Protein AF-I2GJQ0-F1 (afdb_monomer_lite)

pLDDT: mean 77.75, std 12.33, range [43.19, 95.81]

InterPro domains:
  IPR059973 TonB-like, single transmembrane helix [PF28545] (81-129)

Structure (mmCIF, N/CA/C/O backbone):
data_AF-I2GJQ0-F1
#
_entry.id   AF-I2GJQ0-F1
#
loop_
_atom_site.group_PDB
_atom_site.id
_atom_site.type_symbol
_atom_site.label_atom_id
_atom_site.label_alt_id
_atom_site.label_comp_id
_atom_site.label_asym_id
_atom_site.label_entity_id
_atom_site.label_seq_id
_atom_site.pdbx_PDB_ins_code
_atom_site.Cartn_x
_atom_site.Cartn_y
_atom_site.Cartn_z
_atom_site.occupancy
_atom_site.B_iso_or_equiv
_atom_site.auth_seq_id
_atom_site.auth_comp_id
_atom_site.auth_asym_id
_atom_site.auth_atom_id
_atom_site.pdbx_PDB_model_num
ATOM 1 N N . MET A 1 1 ? -2.629 -15.223 28.335 1.00 58.19 1 MET A N 1
ATOM 2 C CA . MET A 1 1 ? -3.951 -14.654 28.658 1.00 58.19 1 MET A CA 1
ATOM 3 C C . MET A 1 1 ? -4.724 -15.724 29.402 1.00 58.19 1 MET A C 1
ATOM 5 O O . MET A 1 1 ? -4.684 -16.868 28.962 1.00 58.19 1 MET A O 1
ATOM 9 N N . GLN A 1 2 ? -5.289 -15.410 30.570 1.00 63.00 2 GLN A N 1
ATOM 10 C CA . GLN A 1 2 ? -6.258 -16.308 31.201 1.00 63.00 2 GLN A CA 1
ATOM 11 C C . GLN A 1 2 ? -7.566 -16.122 30.447 1.00 63.00 2 GLN A C 1
ATOM 13 O O . GLN A 1 2 ? -8.106 -15.023 30.451 1.00 63.00 2 GLN A O 1
ATOM 18 N N . THR A 1 3 ? -8.013 -17.169 29.765 1.00 76.12 3 THR A N 1
ATOM 19 C CA . THR A 1 3 ? -9.284 -17.156 29.046 1.00 76.12 3 THR A CA 1
ATOM 20 C C . THR A 1 3 ? -10.428 -17.313 30.036 1.00 76.12 3 THR A C 1
ATOM 22 O O . THR A 1 3 ? -10.328 -18.125 30.966 1.00 76.12 3 THR A O 1
ATOM 25 N N . LEU A 1 4 ? -11.515 -16.574 29.830 1.00 80.94 4 LEU A N 1
ATOM 26 C CA . LEU A 1 4 ? -12.737 -16.730 30.617 1.00 80.94 4 LEU A CA 1
ATOM 27 C C . LEU A 1 4 ? -13.275 -18.162 30.510 1.00 80.94 4 LEU A C 1
ATOM 29 O O . LEU A 1 4 ? -13.172 -18.827 29.479 1.00 80.94 4 LEU A O 1
ATOM 33 N N . THR A 1 5 ? -13.863 -18.657 31.596 1.00 86.56 5 THR A N 1
ATOM 34 C CA . THR A 1 5 ? -14.560 -19.949 31.566 1.00 86.56 5 THR A CA 1
ATOM 35 C C . THR A 1 5 ? -15.878 -19.826 30.801 1.00 86.56 5 THR A C 1
ATOM 37 O O . THR A 1 5 ? -16.504 -18.768 30.809 1.00 86.56 5 THR A O 1
ATOM 40 N N . GLN A 1 6 ? -16.356 -20.925 30.206 1.00 84.25 6 GLN A N 1
ATOM 41 C CA . GLN A 1 6 ? -17.612 -20.934 29.440 1.00 84.25 6 GLN A CA 1
ATOM 42 C C . GLN A 1 6 ? -18.796 -20.347 30.232 1.00 84.25 6 GLN A C 1
ATOM 44 O O . GLN A 1 6 ? -19.574 -19.558 29.710 1.00 84.25 6 GLN A O 1
ATOM 49 N N . HIS A 1 7 ? -18.866 -20.652 31.531 1.00 85.50 7 HIS A N 1
ATOM 50 C CA . HIS A 1 7 ? -19.882 -20.118 32.438 1.00 85.50 7 HIS A CA 1
ATOM 51 C C . HIS A 1 7 ? -19.795 -18.590 32.615 1.00 85.50 7 HIS A C 1
ATOM 53 O O . HIS A 1 7 ? -20.814 -17.912 32.711 1.00 85.50 7 HIS A O 1
ATOM 59 N N . GLN A 1 8 ? -18.586 -18.023 32.658 1.00 84.75 8 GLN A N 1
ATOM 60 C CA . GLN A 1 8 ? -18.385 -16.573 32.767 1.00 84.75 8 GLN A CA 1
ATOM 61 C C . GLN A 1 8 ? -18.751 -15.846 31.467 1.00 84.75 8 GLN A C 1
ATOM 63 O O . GLN A 1 8 ? -19.328 -14.760 31.514 1.00 84.75 8 GLN A O 1
ATOM 68 N N . VAL A 1 9 ? -18.482 -16.471 30.318 1.00 85.31 9 VAL A N 1
ATOM 69 C CA . VAL A 1 9 ? -18.907 -15.967 29.003 1.00 85.31 9 VAL A CA 1
ATOM 70 C C . VAL A 1 9 ? -20.434 -15.962 28.888 1.00 85.31 9 VAL A C 1
ATOM 72 O O . VAL A 1 9 ? -21.012 -14.982 28.421 1.00 85.31 9 VAL A O 1
ATOM 75 N N . ASP A 1 10 ? -21.114 -16.993 29.394 1.00 85.75 10 ASP A N 1
ATOM 76 C CA . ASP A 1 10 ? -22.581 -17.039 29.411 1.00 85.75 10 ASP A CA 1
ATOM 77 C C . ASP A 1 10 ? -23.192 -15.932 30.291 1.00 85.75 10 ASP A C 1
ATOM 79 O O . ASP A 1 10 ? -24.221 -15.350 29.935 1.00 85.75 10 ASP A O 1
ATOM 83 N N . ILE A 1 11 ? -22.548 -15.577 31.411 1.00 84.88 11 ILE A N 1
ATOM 84 C CA . ILE A 1 11 ? -22.961 -14.442 32.259 1.00 84.88 11 ILE A CA 1
ATOM 85 C C . ILE A 1 11 ? -22.866 -13.122 31.483 1.00 84.88 11 ILE A C 1
ATOM 87 O O . ILE A 1 11 ? -23.812 -12.331 31.494 1.00 84.88 11 ILE A O 1
ATOM 91 N N . LEU A 1 12 ? -21.754 -12.900 30.778 1.00 83.38 12 LEU A N 1
ATOM 92 C CA . LEU A 1 12 ? -21.544 -11.728 29.922 1.00 83.38 12 LEU A CA 1
ATOM 93 C C . LEU A 1 12 ? -22.590 -11.650 28.802 1.00 83.38 12 LEU A C 1
ATOM 95 O O . LEU A 1 12 ? -23.199 -10.602 28.584 1.00 83.38 12 LEU A O 1
ATOM 99 N N . ARG A 1 13 ? -22.863 -12.780 28.146 1.00 83.44 13 ARG A N 1
ATOM 100 C CA . ARG A 1 13 ? -23.858 -12.884 27.075 1.00 83.44 13 ARG A CA 1
ATOM 101 C C . ARG A 1 13 ? -25.267 -12.566 27.563 1.00 83.44 13 ARG A C 1
ATOM 103 O O . ARG A 1 13 ? -25.972 -11.781 26.935 1.00 83.44 13 ARG A O 1
ATOM 110 N N . ASN A 1 14 ? -25.666 -13.129 28.701 1.00 83.88 14 ASN A N 1
ATOM 111 C CA . ASN A 1 14 ? -26.966 -12.850 29.311 1.00 83.88 14 ASN A CA 1
ATOM 112 C C . ASN A 1 14 ? -27.095 -11.377 29.708 1.00 83.88 14 ASN A C 1
ATOM 114 O O . ASN A 1 14 ? -28.149 -10.778 29.513 1.00 83.88 14 ASN A O 1
ATOM 118 N N . HIS A 1 15 ? -26.019 -10.767 30.206 1.00 78.25 15 HIS A N 1
ATOM 119 C CA . HIS A 1 15 ? -26.003 -9.345 30.534 1.00 78.25 15 HIS A CA 1
ATOM 120 C C . HIS A 1 15 ? -26.188 -8.452 29.293 1.00 78.25 15 HIS A C 1
ATOM 122 O O . HIS A 1 15 ? -26.950 -7.487 29.337 1.00 78.25 15 HIS A O 1
ATOM 128 N N . LEU A 1 16 ? -25.552 -8.790 28.168 1.00 76.38 16 LEU A N 1
ATOM 129 C CA . LEU A 1 16 ? -25.734 -8.082 26.894 1.00 76.38 16 LEU A CA 1
ATOM 130 C C . LEU A 1 16 ? -27.160 -8.233 26.343 1.00 76.38 16 LEU A C 1
ATOM 132 O O . LEU A 1 16 ? -27.774 -7.250 25.927 1.00 76.38 16 LEU A O 1
ATOM 136 N N . LEU A 1 17 ? -27.729 -9.439 26.423 1.00 76.62 17 LEU A N 1
ATOM 137 C CA . LEU A 1 17 ? -29.122 -9.694 26.042 1.00 76.62 17 LEU A CA 1
ATOM 138 C C . LEU A 1 17 ? -30.107 -8.874 26.890 1.00 76.62 17 LEU A C 1
ATOM 140 O O . LEU A 1 17 ? -31.046 -8.288 26.353 1.00 76.62 17 LEU A O 1
ATOM 144 N N . LEU A 1 18 ? -29.875 -8.783 28.204 1.00 72.50 18 LEU A N 1
ATOM 145 C CA . LEU A 1 18 ? -30.712 -8.005 29.126 1.00 72.50 18 LEU A CA 1
ATOM 146 C C . LEU A 1 18 ? -30.617 -6.491 28.892 1.00 72.50 18 LEU A C 1
ATOM 148 O O . LEU A 1 18 ? -31.581 -5.774 29.158 1.00 72.50 18 LEU A O 1
ATOM 152 N N . ASN A 1 19 ? -29.493 -6.006 28.364 1.00 70.25 19 ASN A N 1
ATOM 153 C CA . ASN A 1 19 ? -29.299 -4.598 28.015 1.00 70.25 19 ASN A CA 1
ATOM 154 C C . ASN A 1 19 ? -29.804 -4.235 26.606 1.00 70.25 19 ASN A C 1
ATOM 156 O O . ASN A 1 19 ? -29.662 -3.085 26.190 1.00 70.25 19 ASN A O 1
ATOM 160 N N . GLY A 1 20 ? -30.439 -5.174 25.895 1.00 62.19 20 GLY A N 1
ATOM 161 C CA . GLY A 1 20 ? -31.075 -4.920 24.602 1.00 62.19 20 GLY A CA 1
ATOM 162 C C . GLY A 1 20 ? -30.109 -4.883 23.417 1.00 62.19 20 GLY A C 1
ATOM 163 O O . GLY A 1 20 ? -30.385 -4.196 22.434 1.00 62.19 20 GLY A O 1
ATOM 164 N N . SER A 1 21 ? -28.975 -5.584 23.499 1.00 66.94 21 SER A N 1
ATOM 165 C CA . SER A 1 21 ? -28.057 -5.740 22.366 1.00 66.94 21 SER A CA 1
ATOM 166 C C . SER A 1 21 ? -28.715 -6.537 21.230 1.00 66.94 21 SER A C 1
ATOM 168 O O . SER A 1 21 ? -29.304 -7.592 21.469 1.00 66.94 21 SER A O 1
ATOM 170 N N . ASP A 1 22 ? -28.612 -6.032 19.995 1.00 65.88 22 ASP A N 1
ATOM 171 C CA . ASP A 1 22 ? -29.100 -6.720 18.793 1.00 65.88 22 ASP A CA 1
ATOM 172 C C . ASP A 1 22 ? -28.386 -8.083 18.656 1.00 65.88 22 ASP A C 1
ATOM 174 O O . ASP A 1 22 ? -27.159 -8.129 18.800 1.00 65.88 22 ASP A O 1
ATOM 178 N N . PRO A 1 23 ? -29.097 -9.195 18.387 1.00 66.25 23 PRO A N 1
ATOM 179 C CA . PRO A 1 23 ? -28.493 -10.516 18.204 1.00 66.25 23 PRO A CA 1
ATOM 180 C C . PRO A 1 23 ? -27.377 -10.565 17.148 1.00 66.25 23 PRO A C 1
ATOM 182 O O . PRO A 1 23 ? -26.521 -11.441 17.244 1.00 66.25 23 PRO A O 1
ATOM 185 N N . PHE A 1 24 ? -27.351 -9.644 16.177 1.00 62.78 24 PHE A N 1
ATOM 186 C CA . PHE A 1 24 ? -26.270 -9.551 15.191 1.00 62.78 24 PHE A CA 1
ATOM 187 C C . PHE A 1 24 ? -24.996 -8.885 15.745 1.00 62.78 24 PHE A C 1
ATOM 189 O O . PHE A 1 24 ? -23.893 -9.294 15.400 1.00 62.78 24 PHE A O 1
ATOM 196 N N . LEU A 1 25 ? -25.134 -7.901 16.642 1.00 65.38 25 LEU A N 1
ATOM 197 C CA . LEU A 1 25 ? -24.005 -7.256 17.333 1.00 65.38 25 LEU A CA 1
ATOM 198 C C . LEU A 1 25 ? -23.568 -8.012 18.591 1.00 65.38 25 LEU A C 1
ATOM 200 O O . LEU A 1 25 ? -22.510 -7.715 19.142 1.00 65.38 25 LEU A O 1
ATOM 204 N N . LEU A 1 26 ? -24.387 -8.950 19.069 1.00 75.69 26 LEU A N 1
ATOM 205 C CA . LEU A 1 26 ? -24.155 -9.673 20.312 1.00 75.69 26 LEU A CA 1
ATOM 206 C C . LEU A 1 26 ? -22.801 -10.380 20.315 1.00 75.69 26 LEU A C 1
ATOM 208 O O . LEU A 1 26 ? -22.129 -10.346 21.334 1.00 75.69 26 LEU A O 1
ATOM 212 N N . ASP A 1 27 ? -22.416 -11.000 19.201 1.00 75.44 27 ASP A N 1
ATOM 213 C CA . ASP A 1 27 ? -21.175 -11.777 19.111 1.00 75.44 27 ASP A CA 1
ATOM 214 C C . ASP A 1 27 ? -19.935 -10.866 19.139 1.00 75.44 27 ASP A C 1
ATOM 216 O O . ASP A 1 27 ? -19.007 -11.100 19.907 1.00 75.44 27 ASP A O 1
ATOM 220 N N . GLU A 1 28 ? -19.973 -9.752 18.401 1.00 71.81 28 GLU A N 1
ATOM 221 C CA . GLU A 1 28 ? -18.887 -8.760 18.351 1.00 71.81 28 GLU A CA 1
ATOM 222 C C . GLU A 1 28 ? -18.746 -7.993 19.678 1.00 71.81 28 GLU A C 1
ATOM 224 O O . GLU A 1 28 ? -17.644 -7.781 20.187 1.00 71.81 28 GLU A O 1
ATOM 229 N N . LEU A 1 29 ? -19.872 -7.590 20.278 1.00 75.69 29 LEU A N 1
ATOM 230 C CA . LEU A 1 29 ? -19.879 -6.937 21.587 1.00 75.69 29 LEU A CA 1
ATOM 231 C C . LEU A 1 29 ? -19.423 -7.896 22.686 1.00 75.69 29 LEU A C 1
ATOM 233 O O . LEU A 1 29 ? -18.726 -7.458 23.597 1.00 75.69 29 LEU A O 1
ATOM 237 N N . LEU A 1 30 ? -19.805 -9.175 22.605 1.00 83.69 30 LEU A N 1
ATOM 238 C CA . LEU A 1 30 ? -19.379 -10.206 23.546 1.00 83.69 30 LEU A CA 1
ATOM 239 C C . LEU A 1 30 ? -17.872 -10.432 23.468 1.00 83.69 30 LEU A C 1
ATOM 241 O O . LEU A 1 30 ? -17.244 -10.482 24.520 1.00 83.69 30 LEU A O 1
ATOM 245 N N . ASP A 1 31 ? -17.297 -10.517 22.266 1.00 79.69 31 ASP A N 1
ATOM 246 C CA . ASP A 1 31 ? -15.852 -10.692 22.085 1.00 79.69 31 ASP A CA 1
ATOM 247 C C . ASP A 1 31 ? -15.068 -9.495 22.644 1.00 79.69 31 ASP A C 1
ATOM 249 O O . ASP A 1 31 ? -14.116 -9.652 23.413 1.00 79.69 31 ASP A O 1
ATOM 253 N N . HIS A 1 32 ? -15.534 -8.274 22.359 1.00 76.62 32 HIS A N 1
ATOM 254 C CA . HIS A 1 32 ? -14.891 -7.067 22.869 1.00 76.62 32 HIS A CA 1
ATOM 255 C C . HIS A 1 32 ? -14.941 -6.975 24.403 1.00 76.62 32 HIS A C 1
ATOM 257 O O . HIS A 1 32 ? -13.914 -6.733 25.042 1.00 76.62 32 HIS A O 1
ATOM 263 N N . LEU A 1 33 ? -16.111 -7.230 24.999 1.00 79.06 33 LEU A N 1
ATOM 264 C CA . LEU A 1 33 ? -16.295 -7.255 26.454 1.00 79.06 33 LEU A CA 1
ATOM 265 C C . LEU A 1 33 ? -15.504 -8.382 27.119 1.00 79.06 33 LEU A C 1
ATOM 267 O O . LEU A 1 33 ? -14.928 -8.175 28.185 1.00 79.06 33 LEU A O 1
ATOM 271 N N . ALA A 1 34 ? -15.475 -9.568 26.510 1.00 85.06 34 ALA A N 1
ATOM 272 C CA . ALA A 1 34 ? -14.717 -10.701 27.020 1.00 85.06 34 ALA A CA 1
ATOM 273 C C . ALA A 1 34 ? -13.226 -10.357 27.084 1.00 85.06 34 ALA A C 1
ATOM 275 O O . ALA A 1 34 ? -12.612 -10.529 28.133 1.00 85.06 34 ALA A O 1
ATOM 276 N N . CYS A 1 35 ? -12.674 -9.778 26.017 1.00 84.44 35 CYS A N 1
ATOM 277 C CA . CYS A 1 35 ? -11.272 -9.368 25.959 1.00 84.44 35 CYS A CA 1
ATOM 278 C C . CYS A 1 35 ? -10.925 -8.311 27.026 1.00 84.44 35 CYS A C 1
ATOM 280 O O . CYS A 1 35 ? -9.883 -8.389 27.684 1.00 84.44 35 CYS A O 1
ATOM 282 N N . GLU A 1 36 ? -11.819 -7.346 27.260 1.00 82.69 36 GLU A N 1
ATOM 283 C CA . GLU A 1 36 ? -11.617 -6.315 28.281 1.00 82.69 36 GLU A CA 1
ATOM 284 C C . GLU A 1 36 ? -11.686 -6.885 29.708 1.00 82.69 36 GLU A C 1
ATOM 286 O O . GLU A 1 36 ? -10.844 -6.579 30.555 1.00 82.69 36 GLU A O 1
ATOM 291 N N . VAL A 1 37 ? -12.636 -7.782 29.979 1.00 86.19 37 VAL A N 1
ATOM 292 C CA . VAL A 1 37 ? -12.730 -8.460 31.279 1.00 86.19 37 VAL A CA 1
ATOM 293 C C . VAL A 1 37 ? -11.532 -9.387 31.507 1.00 86.19 37 VAL A C 1
ATOM 295 O O . VAL A 1 37 ? -10.971 -9.395 32.604 1.00 86.19 37 VAL A O 1
ATOM 298 N N . GLU A 1 38 ? -11.080 -10.118 30.485 1.00 88.00 38 GLU A N 1
ATOM 299 C CA . GLU A 1 38 ? -9.875 -10.957 30.546 1.00 88.00 38 GLU A CA 1
ATOM 300 C C . GLU A 1 38 ? -8.625 -10.153 30.897 1.00 88.00 38 GLU A C 1
ATOM 302 O O . GLU A 1 38 ? -7.789 -10.613 31.680 1.00 88.00 38 GLU A O 1
ATOM 307 N N . TYR A 1 39 ? -8.508 -8.935 30.367 1.00 86.62 39 TYR A N 1
ATOM 308 C CA . TYR A 1 39 ? -7.413 -8.031 30.695 1.00 86.62 39 TYR A CA 1
ATOM 309 C C . TYR A 1 39 ? -7.378 -7.693 32.195 1.00 86.62 39 TYR A C 1
ATOM 311 O O . TYR A 1 39 ? -6.326 -7.799 32.832 1.00 86.62 39 TYR A O 1
ATOM 319 N N . TYR A 1 40 ? -8.521 -7.353 32.794 1.00 84.38 40 TYR A N 1
ATOM 320 C CA . TYR A 1 40 ? -8.601 -7.045 34.226 1.00 84.38 40 TYR A CA 1
ATOM 321 C C . TYR A 1 40 ? -8.418 -8.278 35.117 1.00 84.38 40 TYR A C 1
ATOM 323 O O . TYR A 1 40 ? -7.752 -8.194 36.152 1.00 84.38 40 TYR A O 1
ATOM 331 N N . VAL A 1 41 ? -8.938 -9.435 34.704 1.00 87.44 41 VAL A N 1
ATOM 332 C CA . VAL A 1 41 ? -8.689 -10.707 35.398 1.00 87.44 41 VAL A CA 1
ATOM 333 C C . VAL A 1 41 ? -7.198 -11.044 35.385 1.00 87.44 41 VAL A C 1
ATOM 335 O O . VAL A 1 41 ? -6.633 -11.413 36.414 1.00 87.44 41 VAL A O 1
ATOM 338 N N . TRP A 1 42 ? -6.520 -10.825 34.256 1.00 86.88 42 TRP A N 1
ATOM 339 C CA . TRP A 1 42 ? -5.074 -11.015 34.149 1.00 86.88 42 TRP A CA 1
ATOM 340 C C . TRP A 1 42 ? -4.270 -10.069 35.057 1.00 86.88 42 TRP A C 1
ATOM 342 O O . TRP A 1 42 ? -3.244 -10.476 35.602 1.00 86.88 42 TRP A O 1
ATOM 352 N N . LEU A 1 43 ? -4.755 -8.844 35.291 1.00 84.06 43 LEU A N 1
ATOM 353 C CA . LEU A 1 43 ? -4.180 -7.908 36.269 1.00 84.06 43 LEU A CA 1
ATOM 354 C C . LEU A 1 43 ? -4.374 -8.349 37.736 1.00 84.06 43 LEU A C 1
ATOM 356 O O . LEU A 1 43 ? -3.864 -7.692 38.645 1.00 84.06 43 LEU A O 1
ATOM 360 N N . GLY A 1 44 ? -5.076 -9.460 37.978 1.00 85.56 44 GLY A N 1
ATOM 361 C CA . GLY A 1 44 ? -5.279 -10.054 39.300 1.00 85.56 44 GLY A CA 1
ATOM 362 C C . GLY A 1 44 ? -6.593 -9.660 39.974 1.00 85.56 44 GLY A C 1
ATOM 363 O O . GLY A 1 44 ? -6.765 -9.928 41.164 1.00 85.56 44 GLY A O 1
ATOM 364 N N . LEU A 1 45 ? -7.523 -9.025 39.252 1.00 85.06 45 LEU A N 1
ATOM 365 C CA . LEU A 1 45 ? -8.868 -8.759 39.765 1.00 85.06 45 LEU A CA 1
ATOM 366 C C . LEU A 1 45 ? -9.721 -10.039 39.705 1.00 85.06 45 LEU A C 1
ATOM 368 O O . LEU A 1 45 ? -9.652 -10.777 38.722 1.00 85.06 45 LEU A O 1
ATOM 372 N N . PRO A 1 46 ? -10.565 -10.312 40.717 1.00 87.81 46 PRO A N 1
ATOM 373 C CA . PRO A 1 46 ? -11.569 -11.363 40.596 1.00 87.81 46 PRO A CA 1
ATOM 374 C C . PRO A 1 46 ? -12.575 -10.996 39.497 1.00 87.81 46 PRO A C 1
ATOM 376 O O . PRO A 1 46 ? -12.857 -9.813 39.287 1.00 87.81 46 PRO A O 1
ATOM 379 N N . PHE A 1 47 ? -13.123 -12.007 38.816 1.00 86.62 47 PHE A N 1
ATOM 380 C CA . PHE A 1 47 ? -14.021 -11.841 37.666 1.00 86.62 47 PHE A CA 1
ATOM 381 C C . PHE A 1 47 ? -15.171 -10.870 37.941 1.00 86.62 47 P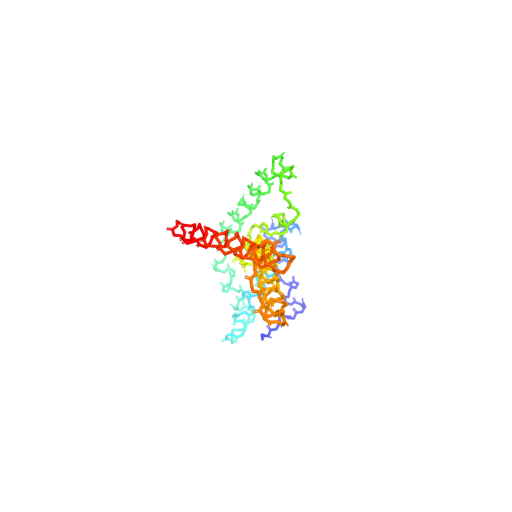HE A C 1
ATOM 383 O O . PHE A 1 47 ? -15.443 -10.001 37.125 1.00 86.62 47 PHE A O 1
ATOM 390 N N . GLU A 1 48 ? -15.799 -10.959 39.110 1.00 85.50 48 GLU A N 1
ATOM 391 C CA . GLU A 1 48 ? -16.934 -10.117 39.490 1.00 85.50 48 GLU A CA 1
ATOM 392 C C . GLU A 1 48 ? -16.539 -8.638 39.559 1.00 85.50 48 GLU A C 1
ATOM 394 O O . GLU A 1 48 ? -17.278 -7.773 39.098 1.00 85.50 48 GLU A O 1
ATOM 399 N N . LYS A 1 49 ? -15.338 -8.348 40.072 1.00 83.81 49 LYS A N 1
ATOM 400 C CA . LYS A 1 49 ? -14.814 -6.981 40.187 1.00 83.81 49 LYS A CA 1
ATOM 401 C C . LYS A 1 49 ? -14.283 -6.456 38.854 1.00 83.81 49 LYS A C 1
ATOM 403 O O . LYS A 1 49 ? -14.371 -5.261 38.591 1.00 83.81 49 LYS A O 1
ATOM 408 N N . ALA A 1 50 ? -13.734 -7.337 38.018 1.00 84.12 50 ALA A N 1
ATOM 409 C CA . ALA A 1 50 ? -13.359 -7.022 36.642 1.00 84.12 50 ALA A CA 1
ATOM 410 C C . ALA A 1 50 ? -14.600 -6.675 35.804 1.00 84.12 50 ALA A C 1
ATOM 412 O O . ALA A 1 50 ? -14.620 -5.645 35.135 1.00 84.12 50 ALA A O 1
ATOM 413 N N . LEU A 1 51 ? -15.658 -7.482 35.911 1.00 84.12 51 LEU A N 1
ATOM 414 C CA . LEU A 1 51 ? -16.941 -7.249 35.257 1.00 84.12 51 LEU A CA 1
ATOM 415 C C . LEU A 1 51 ? -17.579 -5.940 35.733 1.00 84.12 51 LEU A C 1
ATOM 417 O O . LEU A 1 51 ? -17.994 -5.146 34.899 1.00 84.12 51 LEU A O 1
ATOM 421 N N . GLU A 1 52 ? -17.596 -5.678 37.043 1.00 82.25 52 GLU A N 1
ATOM 422 C CA . GLU A 1 52 ? -18.099 -4.421 37.610 1.00 82.25 52 GLU A CA 1
ATOM 423 C C . GLU A 1 52 ? -17.316 -3.206 37.089 1.00 82.25 52 GLU A C 1
ATOM 425 O O . GLU A 1 52 ? -17.915 -2.193 36.734 1.00 82.25 52 GLU A O 1
ATOM 430 N N . HIS A 1 53 ? -15.987 -3.307 36.976 1.00 78.12 53 HIS A N 1
ATOM 431 C CA . HIS A 1 53 ? -15.153 -2.239 36.419 1.00 78.12 53 HIS A CA 1
ATOM 432 C C . HIS A 1 53 ? -15.491 -1.932 34.961 1.00 78.12 53 HIS A C 1
ATOM 434 O O . HIS A 1 53 ? -15.626 -0.764 34.592 1.00 78.12 53 HIS A O 1
ATOM 440 N N . VAL A 1 54 ? -15.646 -2.971 34.141 1.00 77.94 54 VAL A N 1
ATOM 441 C CA . VAL A 1 54 ? -16.002 -2.814 32.728 1.00 77.94 54 VAL A CA 1
ATOM 442 C C . VAL A 1 54 ? -17.435 -2.296 32.594 1.00 77.94 54 VAL A C 1
ATOM 444 O O . VAL A 1 54 ? -17.680 -1.367 31.831 1.00 77.94 54 VAL A O 1
ATOM 447 N N . GLN A 1 55 ? -18.374 -2.799 33.396 1.00 72.38 55 GLN A N 1
ATOM 448 C CA . GLN A 1 55 ? -19.763 -2.328 33.433 1.00 72.38 55 GLN A CA 1
ATOM 449 C C . GLN A 1 55 ? -19.876 -0.865 33.871 1.00 72.38 55 GLN A C 1
ATOM 451 O O . GLN A 1 55 ? -20.636 -0.112 33.273 1.00 72.38 55 GLN A O 1
ATOM 456 N N . HIS A 1 56 ? -19.118 -0.446 34.885 1.00 66.12 56 HIS A N 1
ATOM 457 C CA . HIS A 1 56 ? -19.115 0.933 35.371 1.00 66.12 56 HIS A CA 1
ATOM 458 C C . HIS A 1 56 ? -18.485 1.899 34.355 1.00 66.12 56 HIS A C 1
ATOM 460 O O . HIS A 1 56 ? -18.931 3.037 34.222 1.00 66.12 56 HIS A O 1
ATOM 466 N N . ASN A 1 57 ? -17.465 1.453 33.617 1.00 62.03 57 ASN A N 1
ATOM 467 C CA . ASN A 1 57 ? -16.865 2.229 32.529 1.00 62.03 57 ASN A CA 1
ATOM 468 C C . ASN A 1 57 ? -17.737 2.246 31.258 1.00 62.03 57 ASN A C 1
ATOM 470 O O . ASN A 1 57 ? -17.623 3.162 30.443 1.00 62.03 57 ASN A O 1
ATOM 474 N N . THR A 1 58 ? -18.639 1.275 31.107 1.00 56.84 58 THR A N 1
ATOM 475 C CA . THR A 1 58 ? -19.573 1.171 29.982 1.00 56.84 58 THR A CA 1
ATOM 476 C C . THR A 1 58 ? -20.909 1.824 30.349 1.00 56.84 58 THR A C 1
ATOM 478 O O . THR A 1 58 ? -21.882 1.154 30.690 1.00 56.84 58 THR A O 1
ATOM 481 N N . ASP A 1 59 ? -20.972 3.157 30.289 1.00 57.94 59 ASP A N 1
ATOM 482 C CA . ASP A 1 59 ? -22.225 3.900 30.476 1.00 57.94 59 ASP A CA 1
ATOM 483 C C . ASP A 1 59 ? -23.310 3.412 29.487 1.00 57.94 59 ASP A C 1
ATOM 485 O O . ASP A 1 59 ? -23.033 3.120 28.318 1.00 57.94 59 ASP A O 1
ATOM 489 N N . ARG A 1 60 ? -24.577 3.350 29.926 1.00 56.62 60 ARG A N 1
ATOM 490 C CA . ARG A 1 60 ? -25.728 3.010 29.063 1.00 56.62 60 ARG A CA 1
ATOM 491 C C . ARG A 1 60 ? -25.805 3.926 27.839 1.00 56.62 60 ARG A C 1
ATOM 493 O O . ARG A 1 60 ? -26.306 3.507 26.793 1.00 56.62 60 ARG A O 1
ATOM 500 N N . GLN A 1 61 ? -25.302 5.159 27.948 1.00 54.62 61 GLN A N 1
ATOM 501 C CA . GLN A 1 61 ? -25.180 6.063 26.806 1.00 54.62 61 GLN A CA 1
ATOM 502 C C . GLN A 1 61 ? -24.187 5.548 25.760 1.00 54.62 61 GLN A C 1
ATOM 504 O O . GLN A 1 61 ? -24.506 5.609 24.578 1.00 54.62 61 GLN A O 1
ATOM 509 N N . THR A 1 62 ? -23.054 4.963 26.157 1.00 58.19 62 THR A N 1
ATOM 510 C CA . THR A 1 62 ? -22.034 4.425 25.243 1.00 58.19 62 THR A CA 1
ATOM 511 C C . THR A 1 62 ? -22.588 3.283 24.396 1.00 58.19 62 THR A C 1
ATOM 513 O O . THR A 1 62 ? -22.425 3.295 23.180 1.00 58.19 62 THR A O 1
ATOM 516 N N . VAL A 1 63 ? -23.332 2.346 24.996 1.00 62.78 63 VAL A N 1
ATOM 517 C CA . VAL A 1 63 ? -23.979 1.243 24.255 1.00 62.78 63 VAL A CA 1
ATOM 518 C C . VAL A 1 63 ? -25.057 1.775 23.310 1.00 62.78 63 VAL A C 1
ATOM 520 O O . VAL A 1 63 ? -25.120 1.372 22.150 1.00 62.78 63 VAL A O 1
ATOM 523 N N . SER A 1 64 ? -25.880 2.729 23.765 1.00 63.81 64 SER A N 1
ATOM 524 C CA . SER A 1 64 ? -26.890 3.359 22.905 1.00 63.81 64 SER A CA 1
ATOM 525 C C . SER A 1 64 ? -26.267 4.144 21.749 1.00 63.81 64 SER A C 1
ATOM 527 O O . SER A 1 64 ? -26.867 4.216 20.675 1.00 63.81 64 SER A O 1
ATOM 529 N N . GLN A 1 65 ? -25.116 4.769 21.973 1.00 65.38 65 GLN A N 1
ATOM 530 C CA . GLN A 1 65 ? -24.420 5.582 20.987 1.00 65.38 65 GLN A CA 1
ATOM 531 C C . GLN A 1 65 ? -23.705 4.697 19.970 1.00 65.38 65 GLN A C 1
ATOM 533 O O . GLN A 1 65 ? -23.867 4.930 18.780 1.00 65.38 65 GLN A O 1
ATOM 538 N N . LEU A 1 66 ? -23.057 3.617 20.418 1.00 66.25 66 LEU A N 1
ATOM 539 C CA . LEU A 1 66 ? -22.496 2.580 19.552 1.00 66.25 66 LEU A CA 1
ATOM 540 C C . LEU A 1 66 ? -23.580 1.932 18.689 1.00 66.25 66 LEU A C 1
ATOM 542 O O . LEU A 1 66 ? -23.415 1.879 17.476 1.00 66.25 66 LEU A O 1
ATOM 546 N N . ASN A 1 67 ? -24.722 1.537 19.267 1.00 67.81 67 ASN A N 1
ATOM 547 C CA . ASN A 1 67 ? -25.847 1.009 18.486 1.00 67.81 67 ASN A CA 1
ATOM 548 C C . ASN A 1 67 ? -26.275 1.994 17.390 1.00 67.81 67 ASN A C 1
ATOM 550 O O . ASN A 1 67 ? -26.406 1.607 16.233 1.00 67.81 67 ASN A O 1
ATOM 554 N N . LYS A 1 68 ? -26.448 3.281 17.722 1.00 68.56 68 LYS A N 1
ATOM 555 C CA . LYS A 1 68 ? -26.794 4.309 16.726 1.00 68.56 68 LYS A CA 1
ATOM 556 C C . LYS A 1 68 ? -25.732 4.450 15.639 1.00 68.56 68 LYS A C 1
ATOM 558 O O . LYS A 1 68 ? -26.105 4.527 14.474 1.00 68.56 68 LYS A O 1
ATOM 563 N N . THR A 1 69 ? -24.453 4.458 16.008 1.00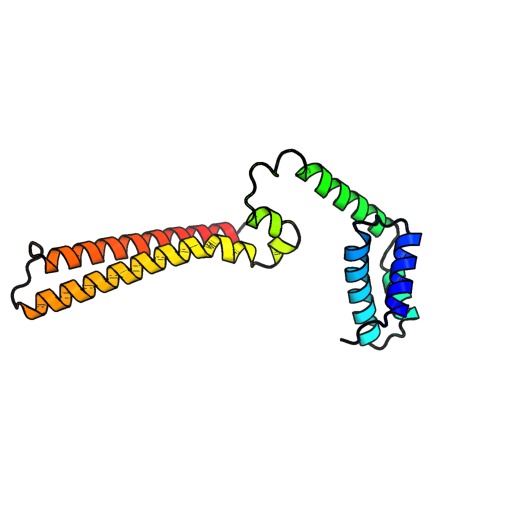 67.38 69 THR A N 1
ATOM 564 C CA . THR A 1 69 ? -23.332 4.540 15.066 1.00 67.38 69 THR A CA 1
ATOM 565 C C . THR A 1 69 ? -23.325 3.346 14.112 1.00 67.38 69 THR A C 1
ATOM 567 O O . THR A 1 69 ? -23.305 3.556 12.905 1.00 67.38 69 THR A O 1
ATOM 570 N N . TYR A 1 70 ? -23.475 2.119 14.618 1.00 64.12 70 TYR A N 1
ATOM 571 C CA . TYR A 1 70 ? -23.541 0.911 13.789 1.00 64.12 70 TYR A CA 1
ATOM 572 C C . TYR A 1 70 ? -24.759 0.902 12.858 1.00 64.12 70 TYR A C 1
ATOM 574 O O . TYR A 1 70 ? -24.614 0.650 11.665 1.00 64.12 70 TYR A O 1
ATOM 582 N N . TYR A 1 71 ? -25.961 1.230 13.349 1.00 63.47 71 TYR A N 1
ATOM 583 C CA . TYR A 1 71 ? -27.138 1.336 12.475 1.00 63.47 71 TYR A CA 1
ATOM 584 C C . TYR A 1 71 ? -26.970 2.427 11.409 1.00 63.47 71 TYR A C 1
ATOM 586 O O . TYR A 1 71 ? -27.432 2.249 10.280 1.00 63.47 71 TYR A O 1
ATOM 594 N N . GLN A 1 72 ? -26.301 3.539 11.729 1.00 66.88 72 GLN A N 1
ATOM 595 C CA . GLN A 1 72 ? -25.953 4.556 10.737 1.00 66.88 72 GLN A CA 1
ATOM 596 C C . GLN A 1 72 ? -25.005 3.992 9.683 1.00 66.88 72 GLN A C 1
ATOM 598 O O . GLN A 1 72 ? -25.323 4.080 8.505 1.00 66.88 72 GLN A O 1
ATOM 603 N N . GLU A 1 73 ? -23.912 3.348 10.084 1.00 67.06 73 GLU A N 1
ATOM 604 C CA . GLU A 1 73 ? -22.928 2.764 9.167 1.00 67.06 73 GLU A CA 1
ATOM 605 C C . GLU A 1 73 ? -23.564 1.721 8.233 1.00 67.06 73 GLU A C 1
ATOM 607 O O . GLU A 1 73 ? -23.419 1.829 7.012 1.00 67.06 73 GLU A O 1
ATOM 612 N N . LEU A 1 74 ? -24.383 0.803 8.768 1.00 65.12 74 LEU A N 1
ATOM 613 C CA . LEU A 1 74 ? -25.121 -0.180 7.965 1.00 65.12 74 LEU A CA 1
ATOM 614 C C . LEU A 1 74 ? -26.115 0.469 6.984 1.00 65.12 74 LEU A C 1
ATOM 616 O O . LEU A 1 74 ? -26.270 -0.013 5.861 1.00 65.12 74 LEU A O 1
ATOM 620 N N . THR A 1 75 ? -26.792 1.555 7.372 1.00 59.31 75 THR A N 1
ATOM 621 C CA . THR A 1 75 ? -27.801 2.205 6.513 1.00 59.31 75 THR A CA 1
ATOM 622 C C . THR A 1 75 ? -27.185 3.096 5.437 1.00 59.31 75 THR A C 1
ATOM 624 O O . THR A 1 75 ? -27.672 3.074 4.307 1.00 59.31 75 THR A O 1
ATOM 627 N N . THR A 1 76 ? -26.090 3.814 5.717 1.00 55.91 76 THR A N 1
ATOM 628 C CA . THR A 1 76 ? -25.380 4.607 4.692 1.00 55.91 76 THR A CA 1
ATOM 629 C C . THR A 1 76 ? -24.688 3.754 3.630 1.00 55.91 76 THR A C 1
ATOM 631 O O . THR A 1 76 ? -24.553 4.207 2.496 1.00 55.91 76 THR A O 1
ATOM 634 N N . GLN A 1 77 ? -24.288 2.524 3.959 1.00 53.53 77 GLN A N 1
ATOM 635 C CA . GLN A 1 77 ? -23.513 1.667 3.059 1.00 53.53 77 GLN A CA 1
ATOM 636 C C . GLN A 1 77 ? -24.381 0.770 2.148 1.00 53.53 77 GLN A C 1
ATOM 638 O O . GLN A 1 77 ? -23.931 0.355 1.077 1.00 53.53 77 GLN A O 1
ATOM 643 N N . SER A 1 78 ? -25.636 0.496 2.532 1.00 56.69 78 SER A N 1
ATOM 644 C CA . SER A 1 78 ? -26.432 -0.597 1.943 1.00 56.69 78 SER A CA 1
ATOM 645 C C . SER A 1 78 ? -26.982 -0.388 0.523 1.00 56.69 78 SER A C 1
ATOM 647 O O . SER A 1 78 ? -27.244 -1.387 -0.140 1.00 56.69 78 SER A O 1
ATOM 649 N N . ASP A 1 79 ? -27.113 0.841 0.007 1.00 53.34 79 ASP A N 1
ATOM 650 C CA . ASP A 1 79 ? -27.853 1.044 -1.260 1.00 53.34 79 ASP A CA 1
ATOM 651 C C . ASP A 1 79 ? -27.024 1.570 -2.446 1.00 53.34 79 ASP A C 1
ATOM 653 O O . ASP A 1 79 ? -27.379 1.320 -3.598 1.00 53.34 79 ASP A O 1
ATOM 657 N N . ASN A 1 80 ? -25.895 2.254 -2.217 1.00 52.59 80 ASN A N 1
ATOM 658 C CA . ASN A 1 80 ? -25.153 2.912 -3.309 1.00 52.59 80 ASN A CA 1
ATOM 659 C C . ASN A 1 80 ? -23.682 2.473 -3.460 1.00 52.59 80 ASN A C 1
ATOM 661 O O . ASN A 1 80 ? -23.107 2.657 -4.531 1.00 52.59 80 ASN A O 1
ATOM 665 N N . GLN A 1 81 ? -23.078 1.861 -2.435 1.00 51.44 81 GLN A N 1
ATOM 666 C CA . GLN A 1 81 ? -21.641 1.527 -2.411 1.00 51.44 81 GLN A CA 1
ATOM 667 C C . GLN A 1 81 ? -21.336 0.081 -2.841 1.00 51.44 81 GLN A C 1
ATOM 669 O O . GLN A 1 81 ? -20.393 -0.168 -3.590 1.00 51.44 81 GLN A O 1
ATOM 674 N N . LEU A 1 82 ? -22.235 -0.860 -2.534 1.00 53.88 82 LEU A N 1
ATOM 675 C CA . LEU A 1 82 ? -22.118 -2.284 -2.895 1.00 53.88 82 LEU A CA 1
ATOM 676 C C . LEU A 1 82 ? -22.028 -2.571 -4.406 1.00 53.88 82 LEU A C 1
ATOM 678 O O . LEU A 1 82 ? -21.623 -3.659 -4.805 1.00 53.88 82 LEU A O 1
ATOM 682 N N . ARG A 1 83 ? -22.415 -1.623 -5.268 1.00 54.25 83 ARG A N 1
ATOM 683 C CA . ARG A 1 83 ? -22.336 -1.784 -6.732 1.00 54.25 83 ARG A CA 1
ATOM 684 C C . ARG A 1 83 ? -20.977 -1.412 -7.326 1.00 54.25 83 ARG A C 1
ATOM 686 O O . ARG A 1 83 ? -20.765 -1.690 -8.505 1.00 54.25 83 ARG A O 1
ATOM 693 N N . VAL A 1 84 ? -20.104 -0.762 -6.559 1.00 58.06 84 VAL A N 1
ATOM 694 C CA . VAL A 1 84 ? -18.837 -0.194 -7.054 1.00 58.06 84 VAL A CA 1
ATOM 695 C C . VAL A 1 84 ? -17.619 -0.786 -6.340 1.00 58.06 84 VAL A C 1
ATOM 697 O O . VAL A 1 84 ? -16.546 -0.834 -6.940 1.00 58.06 84 VAL A O 1
ATOM 700 N N . ASP A 1 85 ? -17.787 -1.294 -5.120 1.00 62.31 85 ASP A N 1
ATOM 701 C CA . ASP A 1 85 ? -16.676 -1.798 -4.313 1.00 62.31 85 ASP A CA 1
ATOM 702 C C . ASP A 1 85 ? -16.228 -3.209 -4.724 1.00 62.31 85 ASP A C 1
ATOM 704 O O . ASP A 1 85 ? -17.029 -4.106 -5.008 1.00 62.31 85 ASP A O 1
ATOM 708 N N . THR A 1 86 ? -14.909 -3.411 -4.786 1.00 71.25 86 THR A N 1
ATOM 709 C CA . THR A 1 86 ? -14.321 -4.725 -5.058 1.00 71.25 86 THR A CA 1
ATOM 710 C C . THR A 1 86 ? -14.422 -5.628 -3.826 1.00 71.25 86 THR A C 1
ATOM 712 O O . THR A 1 86 ? -14.589 -5.162 -2.703 1.00 71.25 86 THR A O 1
ATOM 715 N N . LEU A 1 87 ? -14.305 -6.949 -4.008 1.00 72.44 87 LEU A N 1
ATOM 716 C CA . LEU A 1 87 ? -14.392 -7.902 -2.891 1.00 72.44 87 LEU A CA 1
ATOM 717 C C . LEU A 1 87 ? -13.366 -7.611 -1.780 1.00 72.44 87 LEU A C 1
ATOM 719 O O . LEU A 1 87 ? -13.675 -7.797 -0.607 1.00 72.44 87 LEU A O 1
ATOM 723 N N . ASP A 1 88 ? -12.167 -7.143 -2.138 1.00 70.06 88 ASP A N 1
ATOM 724 C CA . ASP A 1 88 ? -11.177 -6.706 -1.149 1.00 70.06 88 ASP A CA 1
ATOM 725 C C . ASP A 1 88 ? -11.669 -5.463 -0.382 1.00 70.06 88 ASP A C 1
ATOM 727 O O . ASP A 1 88 ? -11.524 -5.411 0.834 1.00 70.06 88 ASP A O 1
ATOM 731 N N . ASP A 1 89 ? -12.313 -4.497 -1.040 1.00 74.00 89 ASP A N 1
ATOM 732 C CA . ASP A 1 89 ? -12.838 -3.288 -0.385 1.00 74.00 89 ASP A CA 1
ATOM 733 C C . ASP A 1 89 ? -13.902 -3.630 0.670 1.00 74.00 89 ASP A C 1
ATOM 735 O O . ASP A 1 89 ? -13.852 -3.101 1.779 1.00 74.00 89 ASP A O 1
ATOM 739 N N . ILE A 1 90 ? -14.773 -4.598 0.361 1.00 73.50 90 ILE A N 1
ATOM 740 C CA . ILE A 1 90 ? -15.832 -5.089 1.257 1.00 73.50 90 ILE A CA 1
ATOM 741 C C . ILE A 1 90 ? -15.247 -5.860 2.450 1.00 73.50 90 ILE A C 1
ATOM 743 O O . ILE A 1 90 ? -15.656 -5.656 3.591 1.00 73.50 90 ILE A O 1
ATOM 747 N N . VAL A 1 91 ? -14.280 -6.754 2.211 1.00 74.50 91 VAL A N 1
ATOM 748 C CA . VAL A 1 91 ? -13.667 -7.578 3.273 1.00 74.50 91 VAL A CA 1
ATOM 749 C C . VAL A 1 91 ? -12.841 -6.726 4.244 1.00 74.50 91 VAL A C 1
ATOM 751 O O . VAL A 1 91 ? -12.737 -7.057 5.429 1.00 74.50 91 VAL A O 1
ATOM 754 N N . PHE A 1 92 ? -12.269 -5.622 3.761 1.00 72.81 92 PHE A N 1
ATOM 755 C CA . PHE A 1 92 ? -11.463 -4.711 4.568 1.00 72.81 92 PHE A CA 1
ATOM 756 C C . PHE A 1 92 ? -12.193 -3.445 5.011 1.00 72.81 92 PHE A C 1
ATOM 758 O O . PHE A 1 92 ? -11.542 -2.521 5.483 1.00 72.81 92 PHE A O 1
ATOM 765 N N . GLU A 1 93 ? -13.516 -3.361 4.917 1.00 70.25 93 GLU A N 1
ATOM 766 C CA . GLU A 1 93 ? -14.235 -2.203 5.452 1.00 70.25 93 GLU A CA 1
ATOM 767 C C . GLU A 1 93 ? -14.009 -2.029 6.977 1.00 70.25 93 GLU A C 1
ATOM 769 O O . GLU A 1 93 ? -13.651 -2.966 7.699 1.00 70.25 93 GLU A O 1
ATOM 774 N N . ASN A 1 94 ? -14.230 -0.817 7.494 1.00 68.12 94 ASN A N 1
ATOM 775 C CA . ASN A 1 94 ? -14.192 -0.491 8.925 1.00 68.12 94 ASN A CA 1
ATOM 776 C C . ASN A 1 94 ? -12.832 -0.773 9.593 1.00 68.12 94 ASN A C 1
ATOM 778 O O . ASN A 1 94 ? -11.780 -0.368 9.088 1.00 68.12 94 ASN A O 1
ATOM 782 N N . ARG A 1 95 ? -12.828 -1.440 10.758 1.00 62.41 95 ARG A N 1
ATOM 783 C CA . ARG A 1 95 ? -11.605 -1.712 11.536 1.00 62.41 95 ARG A CA 1
ATOM 784 C C . ARG A 1 95 ? -10.595 -2.558 10.761 1.00 62.41 95 ARG A C 1
ATOM 786 O O . ARG A 1 95 ? -9.400 -2.411 10.997 1.00 62.41 95 ARG A O 1
ATOM 793 N N . ASN A 1 96 ? -11.043 -3.347 9.784 1.00 64.69 96 ASN A N 1
ATOM 794 C CA . ASN A 1 96 ? -10.177 -4.194 8.965 1.00 64.69 96 ASN A CA 1
ATOM 795 C C . ASN A 1 96 ? -9.262 -3.386 8.020 1.00 64.69 96 ASN A C 1
ATOM 797 O O . ASN A 1 96 ? -8.157 -3.839 7.714 1.00 64.69 96 ASN A O 1
ATOM 801 N N . LYS A 1 97 ? -9.650 -2.159 7.637 1.00 67.00 97 LYS A N 1
ATOM 802 C CA . LYS A 1 97 ? -8.837 -1.229 6.824 1.00 67.00 97 LYS A CA 1
ATOM 803 C C . LYS A 1 97 ? -7.644 -0.681 7.611 1.00 67.00 97 LYS A C 1
ATOM 805 O O . LYS A 1 97 ? -6.552 -0.543 7.061 1.00 67.00 97 LYS A O 1
ATOM 810 N N . ALA A 1 98 ? -7.820 -0.442 8.914 1.00 66.44 98 ALA A N 1
ATOM 811 C CA . ALA A 1 98 ? -6.793 0.136 9.787 1.00 66.44 98 ALA A CA 1
ATOM 812 C C . ALA A 1 98 ? -5.603 -0.805 10.057 1.00 66.44 98 ALA A C 1
ATOM 814 O O . ALA A 1 98 ? -4.534 -0.345 10.454 1.00 66.44 98 ALA A O 1
ATOM 815 N N . TYR A 1 99 ? -5.744 -2.111 9.801 1.00 65.50 99 TYR A N 1
ATOM 816 C CA . TYR A 1 99 ? -4.671 -3.093 10.006 1.00 65.50 99 TYR A CA 1
ATOM 817 C C . TYR A 1 99 ? -3.540 -3.018 8.962 1.00 65.50 99 TYR A C 1
ATOM 819 O O . TYR A 1 99 ? -2.604 -3.813 9.020 1.00 65.50 99 TYR A O 1
ATOM 827 N N . GLY A 1 100 ? -3.605 -2.110 7.978 1.00 70.06 100 GLY A N 1
ATOM 828 C CA . GLY A 1 100 ? -2.561 -1.919 6.956 1.00 70.06 100 GLY A CA 1
ATOM 829 C C . GLY A 1 100 ? -2.433 -3.064 5.935 1.00 70.06 100 GLY A C 1
ATOM 830 O O . GLY A 1 100 ? -1.757 -2.924 4.915 1.00 70.06 100 GLY A O 1
ATOM 831 N N . ALA A 1 101 ? -3.117 -4.191 6.156 1.00 77.75 101 ALA A N 1
ATOM 832 C CA . ALA A 1 101 ? -3.183 -5.319 5.227 1.00 77.75 101 ALA A CA 1
ATOM 833 C C . ALA A 1 101 ? -3.870 -4.947 3.900 1.00 77.75 101 ALA A C 1
ATOM 835 O O . ALA A 1 101 ? -3.496 -5.457 2.841 1.00 77.75 101 ALA A O 1
ATOM 836 N N . TYR A 1 102 ? -4.835 -4.028 3.958 1.00 78.44 102 TYR A N 1
ATOM 837 C CA . TYR A 1 102 ? -5.539 -3.494 2.796 1.00 78.44 102 TYR A CA 1
ATOM 838 C C . TYR A 1 102 ? -4.601 -2.726 1.852 1.00 78.44 102 TYR A C 1
ATOM 840 O O . TYR A 1 102 ? -4.518 -3.034 0.659 1.00 78.44 102 TYR A O 1
ATOM 848 N N . ASP A 1 103 ? -3.798 -1.810 2.401 1.00 76.94 103 ASP A N 1
ATOM 849 C CA . ASP A 1 103 ? -2.802 -1.050 1.638 1.00 76.94 103 ASP A CA 1
ATOM 850 C C . ASP A 1 103 ? -1.779 -1.977 0.977 1.00 76.94 103 ASP A C 1
ATOM 852 O O . ASP A 1 103 ? -1.400 -1.791 -0.186 1.00 76.94 103 ASP A O 1
ATOM 856 N N . LEU A 1 104 ? -1.363 -3.028 1.691 1.00 79.62 104 LEU A N 1
ATOM 857 C CA . LEU A 1 104 ? -0.439 -4.023 1.163 1.00 79.62 104 LEU A CA 1
ATOM 858 C C . LEU A 1 104 ? -1.024 -4.730 -0.069 1.00 79.62 104 LEU A C 1
ATOM 860 O O . LEU A 1 104 ? -0.333 -4.836 -1.084 1.00 79.62 104 LEU A O 1
ATOM 864 N N . ARG A 1 105 ? -2.298 -5.152 -0.025 1.00 81.44 105 ARG A N 1
ATOM 865 C CA . ARG A 1 105 ? -2.974 -5.803 -1.164 1.00 81.44 105 ARG A CA 1
ATOM 866 C C . ARG A 1 105 ? -3.137 -4.874 -2.359 1.00 81.44 105 ARG A C 1
ATOM 868 O O . ARG A 1 105 ? -2.875 -5.296 -3.483 1.00 81.44 105 ARG A O 1
ATOM 875 N N . GLN A 1 106 ? -3.472 -3.604 -2.140 1.00 80.75 106 GLN A N 1
ATOM 876 C CA . GLN A 1 106 ? -3.597 -2.645 -3.241 1.00 80.75 106 GLN A CA 1
ATOM 877 C C . GLN A 1 106 ? -2.256 -2.313 -3.910 1.00 80.75 106 GLN A C 1
ATOM 879 O O . GLN A 1 106 ? -2.187 -2.065 -5.123 1.00 80.75 106 GLN A O 1
ATOM 884 N N . MET A 1 107 ? -1.172 -2.269 -3.133 1.00 82.75 10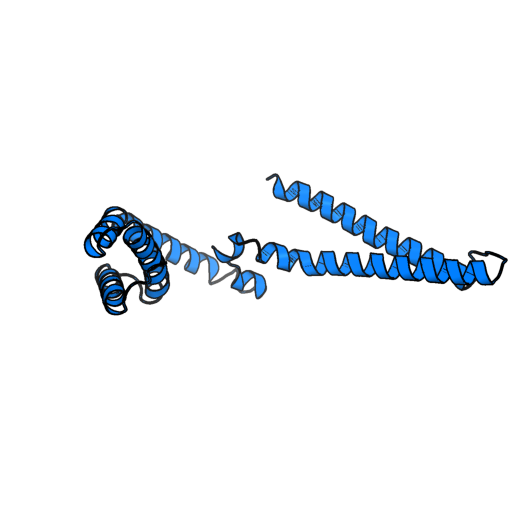7 MET A N 1
ATOM 885 C CA . MET A 1 107 ? 0.152 -1.909 -3.641 1.00 82.75 107 MET A CA 1
ATOM 886 C C . MET A 1 107 ? 0.894 -3.093 -4.264 1.00 82.75 107 MET A C 1
ATOM 888 O O . MET A 1 107 ? 1.647 -2.893 -5.223 1.00 82.75 107 MET A O 1
ATOM 892 N N . TYR A 1 108 ? 0.658 -4.314 -3.779 1.00 85.75 108 TYR A N 1
ATOM 893 C CA . TYR A 1 108 ? 1.355 -5.524 -4.213 1.00 85.75 108 TYR A CA 1
ATOM 894 C C . TYR A 1 108 ? 1.375 -5.744 -5.736 1.00 85.75 108 TYR A C 1
ATOM 896 O O . TYR A 1 108 ? 2.473 -5.865 -6.284 1.00 85.75 108 TYR A O 1
ATOM 904 N N . PRO A 1 109 ? 0.246 -5.726 -6.479 1.00 87.38 109 PRO A N 1
ATOM 905 C CA . PRO A 1 109 ? 0.275 -5.982 -7.921 1.00 87.38 109 PRO A CA 1
ATOM 906 C C . PRO A 1 109 ? 1.060 -4.912 -8.692 1.00 87.38 109 PRO A C 1
ATOM 908 O O . PRO A 1 109 ? 1.723 -5.217 -9.686 1.00 87.38 109 PRO A O 1
ATOM 911 N N . LYS A 1 110 ? 1.043 -3.656 -8.224 1.00 86.19 110 LYS A N 1
ATOM 912 C CA . LYS A 1 110 ? 1.798 -2.552 -8.840 1.00 86.19 110 LYS A CA 1
ATOM 913 C C . LYS A 1 110 ? 3.300 -2.730 -8.623 1.00 86.19 110 LYS A C 1
ATOM 915 O O . LYS A 1 110 ? 4.070 -2.629 -9.578 1.00 86.19 110 LYS A O 1
ATOM 920 N N . VAL A 1 111 ? 3.703 -3.038 -7.387 1.00 88.75 111 VAL A N 1
ATOM 921 C CA . VAL A 1 111 ? 5.107 -3.289 -7.026 1.00 88.75 111 VAL A CA 1
ATOM 922 C C . VAL A 1 111 ? 5.636 -4.525 -7.754 1.00 88.75 111 VAL A C 1
ATOM 924 O O . VAL A 1 111 ? 6.697 -4.454 -8.371 1.00 88.75 111 VAL A O 1
ATOM 927 N N . MET A 1 112 ? 4.864 -5.615 -7.773 1.00 90.75 112 MET A N 1
ATOM 928 C CA . MET A 1 112 ? 5.211 -6.857 -8.466 1.00 90.75 112 MET A CA 1
ATOM 929 C C . MET A 1 112 ? 5.424 -6.624 -9.965 1.00 90.75 112 MET A C 1
ATOM 931 O O . MET A 1 112 ? 6.448 -7.021 -10.516 1.00 90.75 112 MET A O 1
ATOM 935 N N . ARG A 1 113 ? 4.507 -5.911 -10.632 1.00 90.94 113 ARG A N 1
ATOM 936 C CA . ARG A 1 113 ? 4.641 -5.587 -12.058 1.00 90.94 113 ARG A CA 1
ATOM 937 C C . ARG A 1 113 ? 5.896 -4.759 -12.350 1.00 90.94 113 ARG A C 1
ATOM 939 O O . ARG A 1 113 ? 6.606 -5.050 -13.309 1.00 90.94 113 ARG A O 1
ATOM 946 N N . ASN A 1 114 ? 6.187 -3.746 -11.533 1.00 90.12 114 ASN A N 1
ATOM 947 C CA . ASN A 1 114 ? 7.382 -2.919 -11.719 1.00 90.12 114 ASN A CA 1
ATOM 948 C C . ASN A 1 114 ? 8.671 -3.736 -11.501 1.00 90.12 114 ASN A C 1
ATOM 950 O O . ASN A 1 114 ? 9.616 -3.603 -12.279 1.00 90.12 114 ASN A O 1
ATOM 954 N N . ALA A 1 115 ? 8.690 -4.627 -10.504 1.00 91.38 115 ALA A N 1
ATOM 95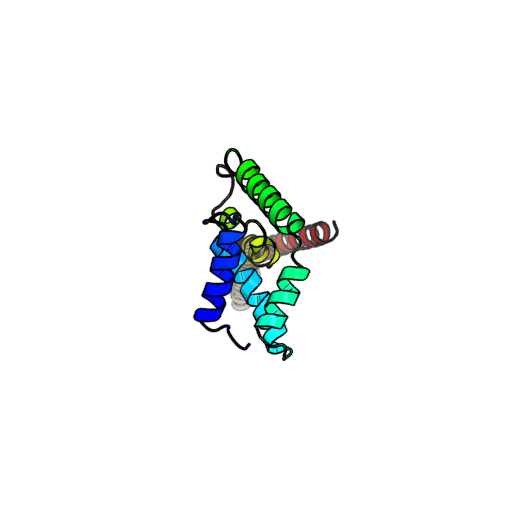5 C CA . ALA A 1 115 ? 9.806 -5.541 -10.257 1.00 91.38 115 ALA A CA 1
ATOM 956 C C . ALA A 1 115 ? 10.017 -6.532 -11.415 1.00 91.38 115 ALA A C 1
ATOM 958 O O . ALA A 1 115 ? 11.155 -6.782 -11.814 1.00 91.38 115 ALA A O 1
ATOM 959 N N . LEU A 1 116 ? 8.938 -7.047 -12.014 1.00 93.88 116 LEU A N 1
ATOM 960 C CA . LEU A 1 116 ? 9.014 -7.900 -13.203 1.00 93.88 116 LEU A CA 1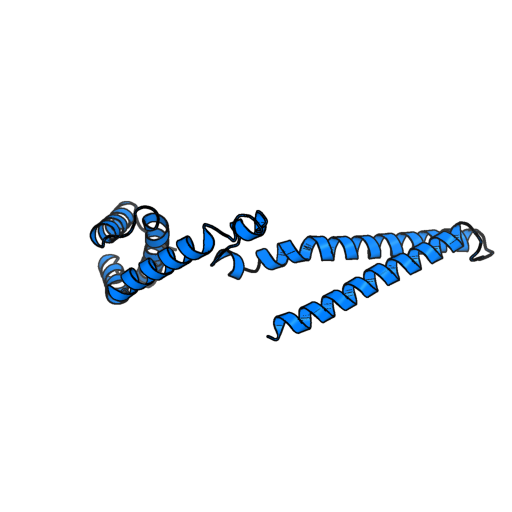
ATOM 961 C C . LEU A 1 116 ? 9.635 -7.167 -14.398 1.00 93.88 116 LEU A C 1
ATOM 963 O O . LEU A 1 116 ? 10.519 -7.711 -15.053 1.00 93.88 116 LEU A O 1
ATOM 967 N N . PHE A 1 117 ? 9.246 -5.917 -14.660 1.00 93.31 117 PHE A N 1
ATOM 968 C CA . PHE A 1 117 ? 9.866 -5.139 -15.738 1.00 93.31 117 PHE A CA 1
ATOM 969 C C . PHE A 1 117 ? 11.348 -4.845 -15.474 1.00 93.31 117 PHE A C 1
ATOM 971 O O . PHE A 1 117 ? 12.166 -4.959 -16.385 1.00 93.31 117 PHE A O 1
ATOM 978 N N . LEU A 1 118 ? 11.716 -4.524 -14.231 1.00 93.12 118 LEU A N 1
ATOM 979 C CA . LEU A 1 118 ? 13.115 -4.296 -13.857 1.00 93.12 118 LEU A CA 1
ATOM 980 C C . LEU A 1 118 ? 13.972 -5.554 -14.030 1.00 93.12 118 LEU A C 1
ATOM 982 O O . LEU A 1 118 ? 15.046 -5.489 -14.626 1.00 93.12 118 LEU A O 1
ATOM 986 N N . THR A 1 119 ? 13.491 -6.699 -13.544 1.00 93.69 119 THR A N 1
ATOM 987 C CA . THR A 1 119 ? 14.210 -7.979 -13.640 1.00 93.69 119 THR A CA 1
ATOM 988 C C . THR A 1 119 ? 14.327 -8.458 -15.083 1.00 93.69 119 THR A C 1
ATOM 990 O O . THR A 1 119 ? 15.422 -8.814 -15.517 1.00 93.69 119 THR A O 1
ATOM 993 N N . LEU A 1 120 ? 13.241 -8.391 -15.860 1.00 95.50 120 LEU A N 1
ATOM 994 C CA . LEU A 1 120 ? 13.248 -8.765 -17.273 1.00 95.50 120 LEU A CA 1
ATOM 995 C C . LEU A 1 120 ? 14.171 -7.855 -18.094 1.00 95.50 120 LEU A C 1
ATOM 997 O O . LEU A 1 120 ? 14.943 -8.337 -18.922 1.00 95.50 120 LEU A O 1
ATOM 1001 N N . GLY A 1 121 ? 14.134 -6.546 -17.840 1.00 94.31 121 GLY A N 1
ATOM 1002 C CA . GLY A 1 121 ? 15.008 -5.592 -18.512 1.00 94.31 121 GLY A CA 1
ATOM 1003 C C . GLY A 1 121 ? 16.489 -5.836 -18.200 1.00 94.31 121 GLY A C 1
ATOM 1004 O O . GLY A 1 121 ? 17.308 -5.885 -19.119 1.00 94.31 121 GLY A O 1
ATOM 1005 N N . LEU A 1 122 ? 16.833 -6.062 -16.926 1.00 95.06 122 LEU A N 1
ATOM 1006 C CA . LEU A 1 122 ? 18.200 -6.397 -16.506 1.00 95.06 122 LEU A CA 1
ATOM 1007 C C . LEU A 1 122 ? 18.689 -7.696 -17.146 1.00 95.06 122 LEU A C 1
ATOM 1009 O O . LEU A 1 122 ? 19.822 -7.764 -17.622 1.00 95.06 122 LEU A O 1
ATOM 1013 N N . PHE A 1 123 ? 17.828 -8.710 -17.199 1.00 95.81 123 PHE A N 1
ATOM 1014 C CA . PHE A 1 123 ? 18.150 -9.988 -17.819 1.00 95.81 123 PHE A CA 1
ATOM 1015 C C . PHE A 1 123 ? 18.471 -9.836 -19.312 1.00 95.81 123 PHE A C 1
ATOM 1017 O O . PHE A 1 123 ? 19.486 -10.349 -19.785 1.00 95.81 123 PHE A O 1
ATOM 1024 N N . LEU A 1 124 ? 17.655 -9.073 -20.048 1.00 93.50 124 LEU A N 1
ATOM 1025 C CA . LEU A 1 124 ? 17.882 -8.789 -21.468 1.00 93.50 124 LEU A CA 1
ATOM 1026 C C . LEU A 1 124 ? 19.162 -7.980 -21.706 1.00 93.50 124 LEU A C 1
ATOM 1028 O O . LEU A 1 124 ? 19.899 -8.269 -22.651 1.00 93.50 124 LEU A O 1
ATOM 1032 N N . MET A 1 125 ? 19.471 -7.015 -20.833 1.00 93.31 125 MET A N 1
ATOM 1033 C CA . MET A 1 125 ? 20.742 -6.286 -20.889 1.00 93.31 125 MET A CA 1
ATOM 1034 C C . MET A 1 125 ? 21.935 -7.222 -20.679 1.00 93.31 125 MET A C 1
ATOM 1036 O O . MET A 1 125 ? 22.907 -7.143 -21.426 1.00 93.31 125 MET A O 1
ATOM 1040 N N . LEU A 1 126 ? 21.871 -8.132 -19.706 1.00 93.88 126 LEU A N 1
ATOM 1041 C CA . LEU A 1 126 ? 22.971 -9.053 -19.415 1.00 93.88 126 LEU A CA 1
ATOM 1042 C C . LEU A 1 126 ? 23.187 -10.052 -20.562 1.00 93.88 126 LEU A C 1
ATOM 1044 O O . LEU A 1 126 ? 24.319 -10.242 -21.007 1.00 93.88 126 LEU A O 1
ATOM 1048 N N . MET A 1 127 ? 22.104 -10.608 -21.112 1.00 91.50 127 MET A N 1
ATOM 1049 C CA . MET A 1 127 ? 22.130 -11.458 -22.310 1.00 91.50 127 MET A CA 1
ATOM 1050 C C . MET A 1 127 ? 22.715 -10.732 -23.530 1.00 91.50 127 MET A C 1
ATOM 1052 O O . MET A 1 127 ? 23.597 -11.266 -24.204 1.00 91.50 127 MET A O 1
ATOM 1056 N N . GLY A 1 128 ? 22.262 -9.504 -23.804 1.00 89.12 128 GLY A N 1
ATOM 1057 C CA . GLY A 1 128 ? 22.770 -8.692 -24.911 1.00 89.12 128 GLY A CA 1
ATOM 1058 C C . GLY A 1 128 ? 24.254 -8.354 -24.756 1.00 89.12 128 GLY A C 1
ATOM 1059 O O . GLY A 1 128 ? 25.016 -8.464 -25.717 1.00 89.12 128 GLY A O 1
ATOM 1060 N N . LEU A 1 129 ? 24.682 -8.019 -23.534 1.00 89.69 129 LEU A N 1
ATOM 1061 C CA . LEU A 1 129 ? 26.080 -7.737 -23.210 1.00 89.69 129 LEU A CA 1
ATOM 1062 C C . LEU A 1 129 ? 26.952 -8.974 -23.445 1.00 89.69 129 LEU A C 1
ATOM 1064 O O . LEU A 1 129 ? 27.933 -8.907 -24.182 1.00 89.69 129 LEU A O 1
ATOM 1068 N N . MET A 1 130 ? 26.563 -10.116 -22.881 1.00 89.81 130 MET A N 1
ATOM 1069 C CA . MET A 1 130 ? 27.316 -11.367 -22.983 1.00 89.81 130 MET A CA 1
ATOM 1070 C C . MET A 1 130 ? 27.403 -11.869 -24.434 1.00 89.81 130 MET A C 1
ATOM 1072 O O . MET A 1 130 ? 28.477 -12.264 -24.895 1.00 89.81 130 MET A O 1
ATOM 1076 N N . GLY A 1 131 ? 26.309 -11.767 -25.195 1.00 86.25 131 GLY A N 1
ATOM 1077 C CA . GLY A 1 131 ? 26.280 -12.112 -26.619 1.00 86.25 131 GLY A CA 1
ATOM 1078 C C . GLY A 1 131 ? 27.097 -11.165 -27.507 1.00 86.25 131 GLY A C 1
ATOM 1079 O O . GLY A 1 131 ? 27.668 -11.599 -28.511 1.00 86.25 131 GLY A O 1
ATOM 1080 N N . GLY A 1 132 ? 27.187 -9.883 -27.143 1.00 85.12 132 GLY A N 1
ATOM 1081 C CA . GLY A 1 132 ? 28.015 -8.903 -27.846 1.00 85.12 132 GLY A CA 1
ATOM 1082 C C . GLY A 1 132 ? 29.509 -9.055 -27.555 1.00 85.12 132 GLY A C 1
ATOM 1083 O O . GLY A 1 132 ? 30.306 -9.049 -28.492 1.00 85.12 132 GLY A O 1
ATOM 1084 N N . VAL A 1 133 ? 29.889 -9.285 -26.291 1.00 84.69 133 VAL A N 1
ATOM 1085 C CA . VAL A 1 133 ? 31.284 -9.555 -25.889 1.00 84.69 133 VAL A CA 1
ATOM 1086 C C . VAL A 1 133 ? 31.813 -10.817 -26.572 1.00 84.69 133 VAL A C 1
ATOM 1088 O O . VAL A 1 133 ? 32.918 -10.806 -27.106 1.00 84.69 133 VAL A O 1
ATOM 1091 N N . SER A 1 134 ? 31.000 -11.877 -26.656 1.00 84.00 134 SER A N 1
ATOM 1092 C CA . SER A 1 134 ? 31.381 -13.127 -27.329 1.00 84.00 134 SER A CA 1
ATOM 1093 C C . SER A 1 134 ? 31.704 -12.959 -28.821 1.00 84.00 134 SER A C 1
ATOM 1095 O O . SER A 1 134 ? 32.476 -13.753 -29.356 1.00 84.00 134 SER A O 1
ATOM 1097 N N . LYS A 1 135 ? 31.128 -11.962 -29.508 1.00 79.50 135 LYS A N 1
ATOM 1098 C CA . LYS A 1 135 ? 31.354 -11.727 -30.945 1.00 79.50 135 LYS A CA 1
ATOM 1099 C C . LYS A 1 135 ? 32.498 -10.758 -31.247 1.00 79.50 135 LYS A C 1
ATOM 1101 O O . LYS A 1 135 ? 32.842 -10.606 -32.416 1.00 79.50 135 LYS A O 1
ATOM 1106 N N . GLY A 1 136 ? 33.063 -10.082 -30.244 1.00 77.69 136 GLY A N 1
ATOM 1107 C CA . GLY A 1 136 ? 34.213 -9.175 -30.389 1.00 77.69 136 GLY A CA 1
ATOM 1108 C C . GLY A 1 136 ? 33.962 -7.872 -31.167 1.00 77.69 136 GLY A C 1
ATOM 1109 O O . GLY A 1 136 ? 34.755 -6.946 -31.050 1.00 77.69 136 GLY A O 1
ATOM 1110 N N . ASN A 1 137 ? 32.861 -7.759 -31.921 1.00 74.94 137 ASN A N 1
ATOM 1111 C CA . ASN A 1 137 ? 32.471 -6.552 -32.649 1.00 74.94 137 ASN A CA 1
ATOM 1112 C C . ASN A 1 137 ? 31.073 -6.097 -32.201 1.00 74.94 137 ASN A C 1
ATOM 1114 O O . ASN A 1 137 ? 30.053 -6.681 -32.584 1.00 74.94 137 ASN A O 1
ATOM 1118 N N . TRP A 1 138 ? 31.032 -5.084 -31.332 1.00 79.62 138 TRP A N 1
ATOM 1119 C CA . TRP A 1 138 ? 29.791 -4.558 -30.771 1.00 79.62 138 TRP A CA 1
ATOM 1120 C C . TRP A 1 138 ? 29.086 -3.652 -31.780 1.00 79.62 138 TRP A C 1
ATOM 1122 O O . TRP A 1 138 ? 29.595 -2.601 -32.159 1.00 79.62 138 TRP A O 1
ATOM 1132 N N . SER A 1 139 ? 27.876 -4.034 -32.182 1.00 83.69 139 SER A N 1
ATOM 1133 C CA . SER A 1 139 ? 27.010 -3.193 -33.005 1.00 83.69 139 SER A CA 1
ATOM 1134 C C . SER A 1 139 ? 25.604 -3.156 -32.425 1.00 83.69 139 SER A C 1
ATOM 1136 O O . SER A 1 139 ? 24.986 -4.201 -32.201 1.00 83.69 139 SER A O 1
ATOM 1138 N N . TYR A 1 140 ? 25.079 -1.946 -32.235 1.00 81.06 140 TYR A N 1
ATOM 1139 C CA . TYR A 1 140 ? 23.721 -1.701 -31.745 1.00 81.06 140 TYR A CA 1
ATOM 1140 C C . TYR A 1 140 ? 22.635 -2.166 -32.727 1.00 81.06 140 TYR A C 1
ATOM 1142 O O . TYR A 1 140 ? 21.530 -2.487 -32.305 1.00 81.06 140 TYR A O 1
ATOM 1150 N N . ALA A 1 141 ? 22.965 -2.280 -34.019 1.00 81.75 141 ALA A N 1
ATOM 1151 C CA . ALA A 1 141 ? 22.070 -2.811 -35.051 1.00 81.75 141 ALA A CA 1
ATOM 1152 C C . ALA A 1 141 ? 22.062 -4.353 -35.117 1.00 81.75 141 ALA A C 1
ATOM 1154 O O . ALA A 1 141 ? 21.295 -4.948 -35.872 1.00 81.75 141 ALA A O 1
ATOM 1155 N N . SER A 1 142 ? 22.924 -5.026 -34.347 1.00 85.19 142 SER A N 1
ATOM 1156 C CA . SER A 1 142 ? 22.947 -6.489 -34.275 1.00 85.19 142 SER A CA 1
ATOM 1157 C C . SER A 1 142 ? 21.831 -7.029 -33.373 1.00 85.19 142 SER A C 1
ATOM 1159 O O . SER A 1 142 ? 21.354 -6.333 -32.481 1.00 85.19 142 SER A O 1
ATOM 1161 N N . ARG A 1 143 ? 21.457 -8.308 -33.539 1.00 86.25 143 ARG A N 1
ATOM 1162 C CA . ARG A 1 143 ? 20.432 -8.974 -32.702 1.00 86.25 143 ARG A CA 1
ATOM 1163 C C . ARG A 1 143 ? 20.698 -8.816 -31.193 1.00 86.25 143 ARG A C 1
ATOM 1165 O O . ARG A 1 143 ? 19.762 -8.594 -30.436 1.00 86.25 143 ARG A O 1
ATOM 1172 N N . TRP A 1 144 ? 21.967 -8.876 -30.777 1.00 87.81 144 TRP A N 1
ATOM 1173 C CA . TRP A 1 144 ? 22.378 -8.705 -29.378 1.00 87.81 144 TRP A CA 1
ATOM 1174 C C . TRP A 1 144 ? 22.333 -7.242 -28.918 1.00 87.81 144 TRP A C 1
ATOM 1176 O O . TRP A 1 144 ? 21.904 -6.967 -27.800 1.00 87.81 144 TRP A O 1
ATOM 1186 N N . GLY A 1 145 ? 22.703 -6.303 -29.795 1.00 87.44 145 GLY A N 1
ATOM 1187 C CA . GLY A 1 145 ? 22.591 -4.866 -29.533 1.00 87.44 145 GLY A CA 1
ATOM 1188 C C . GLY A 1 145 ? 21.139 -4.407 -29.379 1.00 87.44 145 GLY A C 1
ATOM 1189 O O . GLY A 1 145 ? 20.825 -3.659 -28.456 1.00 87.44 145 GLY A O 1
ATOM 1190 N N . VAL A 1 146 ? 20.232 -4.931 -30.209 1.00 90.50 146 VAL A N 1
ATOM 1191 C CA . VAL A 1 146 ? 18.786 -4.679 -30.099 1.00 90.50 146 VAL A CA 1
ATOM 1192 C C . VAL A 1 146 ? 18.231 -5.230 -28.785 1.00 90.50 146 VAL A C 1
ATOM 1194 O O . VAL A 1 146 ? 17.515 -4.515 -28.090 1.00 90.50 146 VAL A O 1
ATOM 1197 N N . MET A 1 147 ? 18.598 -6.458 -28.393 1.00 90.88 147 MET A N 1
ATOM 1198 C CA . MET A 1 147 ? 18.207 -7.023 -27.089 1.00 90.88 147 MET A CA 1
ATOM 1199 C C . MET A 1 147 ? 18.680 -6.156 -25.918 1.00 90.88 147 MET A C 1
ATOM 1201 O O . MET A 1 147 ? 17.933 -5.951 -24.962 1.00 90.88 147 MET A O 1
ATOM 1205 N N . TRP A 1 148 ? 19.889 -5.601 -26.015 1.00 92.69 148 TRP A N 1
ATOM 1206 C CA . TRP A 1 148 ? 20.433 -4.709 -24.997 1.00 92.69 148 TRP A CA 1
ATOM 1207 C C . TRP A 1 148 ? 19.645 -3.396 -24.890 1.00 92.69 148 TRP A C 1
ATOM 1209 O O . TRP A 1 148 ? 19.289 -2.986 -23.787 1.00 92.69 148 TRP A O 1
ATOM 1219 N N . ILE A 1 149 ? 19.309 -2.771 -26.025 1.00 93.56 149 ILE A N 1
ATOM 1220 C CA . ILE A 1 149 ? 18.494 -1.544 -26.068 1.00 93.56 149 ILE A CA 1
ATOM 1221 C C . ILE A 1 149 ? 17.093 -1.800 -25.507 1.00 93.56 149 ILE A C 1
ATOM 1223 O O . ILE A 1 149 ? 16.613 -1.023 -24.687 1.00 93.56 149 ILE A O 1
ATOM 1227 N N . VAL A 1 150 ? 16.452 -2.907 -25.893 1.00 94.12 150 VAL A N 1
ATOM 1228 C CA . VAL A 1 150 ? 15.137 -3.294 -25.357 1.00 94.12 150 VAL A CA 1
ATOM 1229 C C . VAL A 1 150 ? 15.211 -3.497 -23.843 1.00 94.12 150 VAL A C 1
ATOM 1231 O O . VAL A 1 150 ? 14.339 -3.013 -23.118 1.00 94.12 150 VAL A O 1
ATOM 1234 N N . GLY A 1 151 ? 16.267 -4.148 -23.351 1.00 93.00 151 GLY A N 1
ATOM 1235 C CA . GLY A 1 151 ? 16.517 -4.292 -21.920 1.00 93.00 151 GLY A CA 1
ATOM 1236 C C . GLY A 1 151 ? 16.638 -2.941 -21.210 1.00 93.00 151 GLY A C 1
ATOM 1237 O O . GLY A 1 151 ? 15.963 -2.723 -20.206 1.00 93.00 151 GLY A O 1
ATOM 1238 N N . LEU A 1 152 ? 17.408 -2.005 -21.775 1.00 94.38 152 LEU A N 1
ATOM 1239 C CA . LEU A 1 152 ? 17.606 -0.658 -21.228 1.00 94.38 152 LEU A CA 1
ATOM 1240 C C . LEU A 1 152 ? 16.316 0.178 -21.225 1.00 94.38 152 LEU A C 1
ATOM 1242 O O . LEU A 1 152 ? 16.016 0.855 -20.244 1.00 94.38 152 LEU A O 1
ATOM 1246 N N . CYS A 1 153 ? 15.509 0.105 -22.284 1.00 94.81 153 CYS A N 1
ATOM 1247 C CA . CYS A 1 153 ? 14.203 0.763 -22.319 1.00 94.81 153 CYS A CA 1
ATOM 1248 C C . CYS A 1 153 ? 13.242 0.175 -21.274 1.00 94.81 153 CYS A C 1
ATOM 1250 O O . CYS A 1 153 ? 12.519 0.917 -20.610 1.00 94.81 153 CYS A O 1
ATOM 1252 N N . THR A 1 154 ? 13.252 -1.149 -21.097 1.00 93.31 154 THR A N 1
ATOM 1253 C CA . THR A 1 154 ? 12.365 -1.840 -20.148 1.00 93.31 154 THR A CA 1
ATOM 1254 C C . THR A 1 154 ? 12.739 -1.526 -18.697 1.00 93.31 154 THR A C 1
ATOM 1256 O O . THR A 1 154 ? 11.856 -1.248 -17.882 1.00 93.31 154 THR A O 1
ATOM 1259 N N . THR A 1 155 ? 14.036 -1.497 -18.364 1.00 92.75 155 THR A N 1
ATOM 1260 C CA . THR A 1 155 ? 14.501 -1.096 -17.025 1.00 92.75 155 THR A CA 1
ATOM 1261 C C . THR A 1 155 ? 14.212 0.372 -16.738 1.00 92.75 155 THR A C 1
ATOM 1263 O O . THR A 1 155 ? 13.731 0.687 -15.650 1.00 92.75 155 THR A O 1
ATOM 1266 N N . ALA A 1 156 ? 14.429 1.264 -17.711 1.00 93.25 156 ALA A N 1
ATOM 1267 C CA . ALA A 1 156 ? 14.108 2.683 -17.577 1.00 93.25 156 ALA A CA 1
ATOM 1268 C C . ALA A 1 156 ? 12.606 2.907 -17.342 1.00 93.25 156 ALA A C 1
ATOM 1270 O O . ALA A 1 156 ? 12.228 3.690 -16.471 1.00 93.25 156 ALA A O 1
ATOM 1271 N N . TYR A 1 157 ? 11.749 2.173 -18.057 1.00 92.88 157 TYR A N 1
ATOM 1272 C CA . TYR A 1 157 ? 10.302 2.221 -17.861 1.00 92.88 157 TYR A CA 1
ATOM 1273 C C . TYR A 1 157 ? 9.891 1.728 -16.465 1.00 92.88 157 TYR A C 1
ATOM 1275 O O . TYR A 1 157 ? 9.176 2.431 -15.749 1.00 92.88 157 TYR A O 1
ATOM 1283 N N . GLY A 1 158 ? 10.378 0.555 -16.042 1.00 90.56 158 GLY A N 1
ATOM 1284 C CA . GLY A 1 158 ? 10.076 -0.007 -14.721 1.00 90.56 158 GLY A CA 1
ATOM 1285 C C . GLY A 1 158 ? 10.561 0.880 -13.568 1.00 90.56 158 GLY A C 1
ATOM 1286 O O . GLY A 1 158 ? 9.812 1.131 -12.623 1.00 90.56 158 GLY A O 1
ATOM 1287 N N . GLY A 1 159 ? 11.784 1.410 -13.673 1.00 90.00 159 GLY A N 1
ATOM 1288 C CA . GLY A 1 159 ? 12.382 2.300 -12.675 1.00 90.00 159 GLY A CA 1
ATO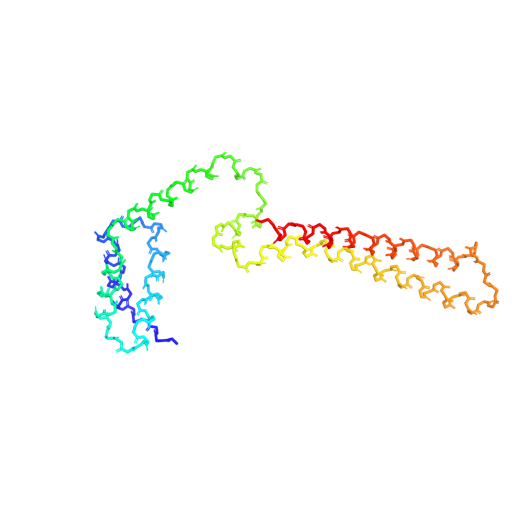M 1289 C C . GLY A 1 159 ? 11.716 3.675 -12.615 1.00 90.00 159 GLY A C 1
ATOM 1290 O O . GLY A 1 159 ? 11.436 4.172 -11.525 1.00 90.00 159 GLY A O 1
ATOM 1291 N N . GLY A 1 160 ? 11.392 4.268 -13.768 1.00 90.25 160 GLY A N 1
ATOM 1292 C CA . GLY A 1 160 ? 10.677 5.544 -13.836 1.00 90.25 160 GLY A CA 1
ATOM 1293 C C . GLY A 1 160 ? 9.261 5.448 -13.269 1.00 90.25 160 GLY A C 1
ATOM 1294 O O . GLY A 1 160 ? 8.850 6.292 -12.473 1.00 90.25 160 GLY A O 1
ATOM 1295 N N . ASN A 1 161 ? 8.534 4.379 -13.608 1.00 89.00 161 ASN A N 1
ATOM 1296 C CA . ASN A 1 161 ? 7.193 4.146 -13.078 1.00 89.00 161 ASN A CA 1
ATOM 1297 C C . ASN A 1 161 ? 7.210 3.907 -11.558 1.00 89.00 161 ASN A C 1
ATOM 1299 O O . ASN A 1 161 ? 6.360 4.427 -10.835 1.00 89.00 161 ASN A O 1
ATOM 1303 N N . TRP A 1 162 ? 8.210 3.173 -11.058 1.00 88.88 162 TRP A N 1
ATOM 1304 C CA . TRP A 1 162 ? 8.424 3.008 -9.621 1.00 88.88 162 TRP A CA 1
ATOM 1305 C C . TRP A 1 162 ? 8.731 4.343 -8.930 1.00 88.88 162 TRP A C 1
ATOM 1307 O O . TRP A 1 162 ? 8.097 4.657 -7.928 1.00 88.88 162 TRP A O 1
ATOM 1317 N N . TYR A 1 163 ? 9.623 5.165 -9.492 1.00 88.50 163 TYR A N 1
ATOM 1318 C CA . TYR A 1 163 ? 9.976 6.467 -8.922 1.00 88.50 163 TYR A CA 1
ATOM 1319 C C . TYR A 1 163 ? 8.757 7.388 -8.797 1.00 88.50 163 TYR A C 1
ATOM 1321 O O . TYR A 1 163 ? 8.494 7.928 -7.721 1.00 88.50 163 TYR A O 1
ATOM 1329 N N . LEU A 1 164 ? 7.961 7.510 -9.864 1.00 86.94 164 LEU A N 1
ATOM 1330 C CA . LEU A 1 164 ? 6.725 8.298 -9.847 1.00 86.94 164 LEU A CA 1
ATOM 1331 C C . LEU A 1 164 ? 5.732 7.778 -8.799 1.00 86.94 164 LEU A C 1
ATOM 1333 O O . LEU A 1 164 ? 5.109 8.566 -8.085 1.00 86.94 164 LEU A O 1
ATOM 1337 N N . GLN A 1 165 ? 5.610 6.456 -8.665 1.00 83.25 165 GLN A N 1
ATOM 1338 C CA . GLN A 1 165 ? 4.751 5.837 -7.659 1.00 83.25 165 GLN A CA 1
ATOM 1339 C C . GLN A 1 165 ? 5.240 6.117 -6.230 1.00 83.25 165 GLN A C 1
ATOM 1341 O O . GLN A 1 165 ? 4.431 6.472 -5.374 1.00 83.25 165 GLN A O 1
ATOM 1346 N N . SER A 1 166 ? 6.542 6.000 -5.965 1.00 80.44 166 SER A N 1
ATOM 1347 C CA . SER A 1 166 ? 7.127 6.277 -4.649 1.00 80.44 166 SER A CA 1
ATOM 1348 C C . SER A 1 166 ? 6.996 7.746 -4.257 1.00 80.44 166 SER A C 1
ATOM 1350 O O . SER A 1 166 ? 6.764 8.055 -3.090 1.00 80.44 166 SER A O 1
ATOM 1352 N N . VAL A 1 167 ? 7.104 8.658 -5.225 1.00 83.44 167 VAL A N 1
ATOM 1353 C CA . VAL A 1 167 ? 6.842 10.083 -5.005 1.00 83.44 167 VAL A CA 1
ATOM 1354 C C . VAL A 1 167 ? 5.371 10.295 -4.643 1.00 83.44 167 VAL A C 1
ATOM 1356 O O . VAL A 1 167 ? 5.084 10.916 -3.624 1.00 83.44 167 VAL A O 1
ATOM 1359 N N . ARG A 1 168 ? 4.436 9.709 -5.399 1.00 77.62 168 ARG A N 1
ATOM 1360 C CA . ARG A 1 168 ? 2.992 9.821 -5.131 1.00 77.62 168 ARG A CA 1
ATOM 1361 C C . ARG A 1 168 ? 2.599 9.273 -3.754 1.00 77.62 168 ARG A C 1
ATOM 1363 O O . ARG A 1 168 ? 1.787 9.885 -3.072 1.00 77.62 168 ARG A O 1
ATOM 1370 N N . GLN A 1 169 ? 3.204 8.167 -3.321 1.00 72.38 169 GLN A N 1
ATOM 1371 C CA . GLN A 1 169 ? 2.977 7.599 -1.986 1.00 72.38 169 GLN A CA 1
ATOM 1372 C C . GLN A 1 169 ? 3.450 8.527 -0.863 1.00 72.38 169 GLN A C 1
ATOM 1374 O O . GLN A 1 169 ? 2.747 8.678 0.129 1.00 72.38 169 GLN A O 1
ATOM 1379 N N . LYS A 1 170 ? 4.596 9.204 -1.024 1.00 73.25 170 LYS A N 1
ATOM 1380 C CA . LYS A 1 170 ? 5.088 10.165 -0.021 1.00 73.25 170 LYS A CA 1
ATOM 1381 C C . LYS A 1 170 ? 4.160 11.364 0.170 1.00 73.25 170 LYS A C 1
ATOM 1383 O O . LYS A 1 170 ? 4.121 11.903 1.270 1.00 73.25 170 LYS A O 1
ATOM 1388 N N . TYR A 1 171 ? 3.443 11.778 -0.874 1.00 67.12 171 TYR A N 1
ATOM 1389 C CA . TYR A 1 171 ? 2.477 12.873 -0.773 1.00 67.12 171 TYR A CA 1
ATOM 1390 C C . TYR A 1 171 ? 1.170 12.445 -0.093 1.00 67.12 171 TYR A C 1
ATOM 1392 O O . TYR A 1 171 ? 0.645 13.223 0.687 1.00 67.12 171 TYR A O 1
ATOM 1400 N N . MET A 1 172 ? 0.689 11.212 -0.304 1.00 59.19 172 MET A N 1
ATOM 1401 C CA . MET A 1 172 ? -0.570 10.747 0.312 1.00 59.19 172 MET A CA 1
ATOM 1402 C C . MET A 1 172 ? -0.454 10.360 1.795 1.00 59.19 172 MET A C 1
ATOM 1404 O O . MET A 1 172 ? -1.464 10.310 2.474 1.00 59.19 172 MET A O 1
ATOM 1408 N N . ILE A 1 173 ? 0.750 10.099 2.316 1.00 55.81 173 ILE A N 1
ATOM 1409 C CA . ILE A 1 173 ? 0.969 9.797 3.750 1.00 55.81 173 ILE A CA 1
ATOM 1410 C C . ILE A 1 173 ? 1.094 11.093 4.588 1.00 55.81 173 ILE A C 1
ATOM 1412 O O . ILE A 1 173 ? 1.235 11.042 5.807 1.00 55.81 173 ILE A O 1
ATOM 1416 N N . ARG A 1 174 ? 1.105 12.271 3.946 1.00 48.72 174 ARG A N 1
ATOM 1417 C CA . ARG A 1 174 ? 1.352 13.567 4.602 1.00 48.72 174 ARG A CA 1
ATOM 1418 C C . ARG A 1 174 ? 0.110 14.455 4.749 1.00 48.72 174 ARG A C 1
ATOM 1420 O O . ARG A 1 174 ? 0.262 15.582 5.216 1.00 48.72 174 ARG A O 1
ATOM 1427 N N . GLU A 1 175 ? -1.057 13.959 4.357 1.00 43.19 175 GLU A N 1
ATOM 1428 C CA . GLU A 1 175 ? -2.377 14.547 4.635 1.00 43.19 175 GLU A CA 1
ATOM 1429 C C . GLU A 1 175 ? -3.085 13.709 5.703 1.00 43.19 175 GLU A C 1
ATOM 1431 O O . GLU A 1 175 ? -3.750 14.321 6.566 1.00 43.19 175 GLU A O 1
#

Sequence (175 aa):
MQTLTQHQVDILRNHLLLNGSDPFLLDELLDHLACEVEYYVWLGLPFEKALEHVQHNTDRQTVSQLNKTYYQELTTQSDNQLRVDTLDDIVFENRNKAYGAYDLRQMYPKVMRNALFLTLGLFLMLMGLMGGVSKGNWSYASRWGVMWIVGLCTTAYGGGNWYLQSVRQKYMIRE

Radius of gyration: 29.01 Å; chains: 1; bounding box: 65×36×76 Å

Foldseek 3Di:
DPQDDPVLLVVLLVVCVVLPNDPVCSVVVSVVLRVQLVVVVVVVDDSVVSNVVSVVVCPNVNVVVVVVVVVVVCVVCPPPPVVPDDPLCVVCPDPSVVVCVSVCVVCVVVLVVLVVLQVQLVVLLVQLVVVQVVVVHDDCPDPSNVSNVSSVVSNCVSVVSVVVVVVVVVVVVPD

Organism: NCBI:txid1185876

Secondary structure (DSSP, 8-state):
--PPPHHHHHHHHHHHHHTT--TTTHHHHHHHHHHHHHHHHHTT--HHHHHHHHHHHS-HHHHHHHHHHHHHHHHHHTTTTTTT--HHHHHT-THHHHTSHHHHHHHHHHHHHHHHHHHHHHHHHHHHHHHHHHHSS--TTSHHHHHHHHHHHHHHHHHHHHHHHHHHHHHHTT-